Protein 1DG6 (pdb70)

Radius of gyration: 16.34 Å; Cα contacts (8 Å, |Δi|>4): 373; chains: 1; bounding box: 31×28×58 Å

GO terms:
  GO:0005125 cytokine activity (F, IDA)
  GO:0005576 extracellular region (C, IDA)
  GO:0036462 TRAIL-activated apoptotic signaling pathway (P, IDA)
  GO:0008270 zinc ion binding (F, IDA)
  GO:0042802 identical protein binding (F, IDA)
  GO:0005576 extracellular region (C, EXP)
  GO:0005886 plasma membrane (C, EXP)
  GO:0005102 signaling receptor binding (F, TAS)
  GO:0005886 plasma membrane (C, TAS)
  GO:0006915 apoptotic process (P, TAS)
  GO:0007165 signal transduction (P, TAS)
  GO:0007267 cell-cell signaling (P, TAS)
  GO:0005576 extracellular region (C, TAS)
  GO:0005515 protein binding (F, IPI)
  GO:0043065 positive regulation of apoptotic process (P, IDA)
  GO:0043123 positive regulation of canonical NF-kappaB signal transduction (P, IEP)
  GO:2001238 positive regulation of extrinsic apoptotic signaling pathway (P, IDA)
  GO:0090200 positive regulation of release of cytochrome c from mitochondria (P, IDA)
  GO:0070062 extracellular exosome (C, HDA)

Nearest PDB structures (foldseek):
  1dg6-assembly1_A  TM=1.007E+00  e=1.646E-28  Homo sapiens
  5cir-assembly1_A  TM=9.667E-01  e=1.222E-23  Homo sapiens
  4n90-assembly3_A  TM=9.597E-01  e=1.160E-23  Homo sapiens
  4n90-assembly2_B  TM=9.596E-01  e=1.855E-23  Homo sapiens
  4n90-assembly1_C  TM=9.454E-01  e=6.835E-23  Homo sapiens

CATH classification: 2.60.120.40

Solvent-accessible surface area: 8974 Å² total; per-residue (Å²): 174,195,12,24,3,36,2,3,1,79,188,150,132,118,157,35,97,38,152,72,14,101,57,8,36,90,63,207,62,41,105,4,97,70,29,69,7,71,24,155,110,4,9,1,16,0,66,88,167,8,94,0,56,0,31,0,39,0,37,0,131,18,143,69,131,165,154,64,156,53,68,35,125,0,12,0,19,0,5,32,53,36,121,94,96,5,7,62,66,31,22,131,23,64,110,63,1,71,155,54,186,111,25,123,144,3,102,32,68,11,109,22,29,17,106,52,104,1,131,106,105,5,89,2,6,0,1,0,32,44,72,140,20,26,22,32,48,48,104,20,0,33,0,0,2,92,54,77,70

Structure (mmCIF, N/CA/C/O backbone):
data_1DG6
#
_entry.id   1DG6
#
_cell.length_a   66.435
_cell.length_b   66.435
_cell.length_c   197.727
_cell.angle_alpha   90.00
_cell.angle_beta   90.00
_cell.angle_gamma   120.00
#
_symmetry.space_group_name_H-M   'H 3 2'
#
loop_
_entity.id
_entity.type
_entity.pdbx_description
1 polymer 'APO2L/TNF-RELATED APOPOTIS INDUCING LIGAND (TRAIL)'
2 non-polymer 'ZINC ION'
3 non-polymer 'CHLORIDE ION'
4 water water
#
loop_
_atom_site.group_PDB
_atom_site.id
_atom_site.type_symbol
_atom_site.label_atom_id
_atom_site.label_alt_id
_atom_site.label_comp_id
_atom_site.label_asym_id
_atom_site.label_entity_id
_atom_site.label_seq_id
_atom_site.pdbx_PDB_ins_code
_atom_site.Cartn_x
_atom_site.Cartn_y
_atom_site.Cartn_z
_atom_site.occupancy
_atom_site.B_iso_or_equiv
_atom_site.auth_seq_id
_atom_site.auth_comp_id
_atom_site.auth_asym_id
_atom_site.auth_atom_id
_atom_site.pdbx_PDB_model_num
ATOM 1 N N . GLN A 1 30 ? 4.054 6.965 24.777 1.00 56.42 120 GLN A N 1
ATOM 2 C CA . GLN A 1 30 ? 5.032 5.880 24.896 1.00 51.23 120 GLN A CA 1
ATOM 3 C C . GLN A 1 30 ? 6.089 6.177 25.943 1.00 45.82 120 GLN A C 1
ATOM 4 O O . GLN A 1 30 ? 6.810 7.167 25.893 1.00 41.03 120 GLN A O 1
ATOM 10 N N . ARG A 1 31 ? 6.231 5.327 26.951 1.00 37.22 121 ARG A N 1
ATOM 11 C CA . ARG A 1 31 ? 7.134 5.557 28.057 1.00 30.83 121 ARG A CA 1
ATOM 12 C C . ARG A 1 31 ? 6.897 6.949 28.669 1.00 21.59 121 ARG A C 1
ATOM 13 O O . ARG A 1 31 ? 7.695 7.878 28.558 1.00 20.28 121 ARG A O 1
ATOM 21 N N . VAL A 1 32 ? 5.766 7.021 29.326 1.00 14.74 122 VAL A N 1
ATOM 22 C CA . VAL A 1 32 ? 5.416 8.156 30.165 1.00 13.57 122 VAL A CA 1
ATOM 23 C C . VAL A 1 32 ? 5.356 7.6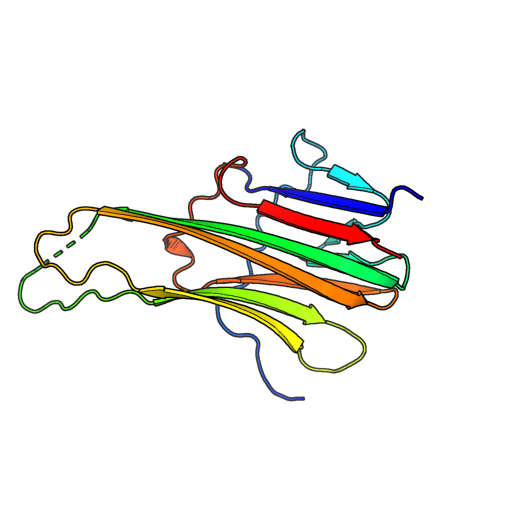54 31.600 1.00 12.35 122 VAL A C 1
ATOM 24 O O . VAL A 1 32 ? 4.389 6.972 31.975 1.00 13.17 122 VAL A O 1
ATOM 28 N N . ALA A 1 33 ? 6.412 7.924 32.369 1.00 11.96 123 ALA A N 1
ATOM 29 C CA . ALA A 1 33 ? 6.530 7.386 33.728 1.00 11.81 123 ALA A CA 1
ATOM 30 C C . ALA A 1 33 ? 7.598 8.134 34.507 1.00 11.24 123 ALA A C 1
ATOM 31 O O . ALA A 1 33 ? 8.485 8.726 33.928 1.00 12.50 123 ALA A O 1
ATOM 33 N N . ALA A 1 34 ? 7.514 8.072 35.846 1.00 10.39 124 ALA A N 1
ATOM 34 C CA . ALA A 1 34 ? 8.474 8.721 36.722 1.00 10.56 124 ALA A CA 1
ATOM 35 C C . ALA A 1 34 ? 8.511 7.940 38.054 1.00 9.49 124 ALA A C 1
ATOM 36 O O . ALA A 1 34 ? 7.486 7.455 38.530 1.00 10.49 124 ALA A O 1
ATOM 38 N N . HIS A 1 35 ? 9.702 7.873 38.632 1.00 10.13 125 HIS A N 1
ATOM 39 C CA . HIS A 1 35 ? 9.882 7.405 40.015 1.00 9.97 125 HIS A CA 1
ATOM 40 C C . HIS A 1 35 ? 10.980 8.252 40.605 1.00 9.43 125 HIS A C 1
ATOM 41 O O . HIS A 1 35 ? 12.102 8.209 40.080 1.00 11.11 125 HIS A O 1
ATOM 48 N N . ILE A 1 36 ? 10.679 9.006 41.665 1.00 10.45 126 ILE A N 1
ATOM 49 C CA . ILE A 1 36 ? 11.693 9.893 42.257 1.00 12.06 126 ILE A CA 1
ATOM 50 C C . ILE A 1 36 ? 11.759 9.571 43.754 1.00 11.46 126 ILE A C 1
ATOM 51 O O . ILE A 1 36 ? 10.762 9.167 44.364 1.00 11.82 126 ILE A O 1
ATOM 56 N N . THR A 1 37 ? 12.960 9.684 44.320 1.00 12.34 127 THR A N 1
ATOM 57 C CA . THR A 1 37 ? 13.166 9.141 45.637 1.00 11.69 127 THR A CA 1
ATOM 58 C C . THR A 1 37 ? 13.756 10.186 46.585 1.00 11.97 127 THR A C 1
ATOM 59 O O . THR A 1 37 ? 14.231 11.242 46.189 1.00 13.87 127 THR A O 1
ATOM 63 N N . GLY A 1 38 ? 13.748 9.830 47.870 1.00 13.04 128 GLY A N 1
ATOM 64 C CA . GLY A 1 38 ? 14.541 10.618 48.810 1.00 14.89 128 GLY A CA 1
ATOM 65 C C . GLY A 1 38 ? 16.023 10.597 48.450 1.00 16.75 128 GLY A C 1
ATOM 66 O O . GLY A 1 38 ? 16.505 9.751 47.671 1.00 15.66 128 GLY A O 1
ATOM 67 N N . THR A 1 39 ? 16.780 11.529 49.055 1.00 17.69 129 THR A N 1
ATOM 68 C CA . THR A 1 39 ? 18.187 11.627 48.658 1.00 22.01 129 THR A CA 1
ATOM 69 C C . THR A 1 39 ? 19.167 11.006 49.673 1.00 25.57 129 THR A C 1
ATOM 70 O O . THR A 1 39 ? 20.401 11.101 49.433 1.00 30.24 129 THR A O 1
ATOM 74 N N . ARG A 1 40 ? 18.609 10.468 50.718 1.00 30.76 130 ARG A N 1
ATOM 75 C CA . ARG A 1 40 ? 19.125 9.698 51.830 1.00 38.97 130 ARG A CA 1
ATOM 76 C C . ARG A 1 40 ? 19.130 10.406 53.179 1.00 43.10 130 ARG A C 1
ATOM 77 O O . ARG A 1 40 ? 18.817 11.585 53.348 1.00 50.17 130 ARG A O 1
ATOM 85 N N . LYS A 1 52 ? -11.479 27.860 46.807 1.00 51.96 142 LYS A N 1
ATOM 86 C CA . LYS A 1 52 ? -10.521 28.459 45.863 1.00 45.51 142 LYS A CA 1
ATOM 87 C C . LYS A 1 52 ? -9.377 29.088 46.651 1.00 43.01 142 LYS A C 1
ATOM 88 O O . LYS A 1 52 ? -8.308 29.442 46.198 1.00 42.23 142 LYS A O 1
ATOM 94 N N . ASN A 1 53 ? -9.667 29.200 47.932 1.00 43.29 143 ASN A N 1
ATOM 95 C CA . ASN A 1 53 ? -8.910 29.831 48.986 1.00 43.55 143 ASN A CA 1
ATOM 96 C C . ASN A 1 53 ? -8.165 28.772 49.790 1.00 43.69 143 ASN A C 1
ATOM 97 O O . ASN A 1 53 ? -7.170 29.014 50.471 1.00 44.84 143 ASN A O 1
ATOM 102 N N . GLU A 1 54 ? -8.660 27.532 49.702 1.00 38.36 144 GLU A N 1
ATOM 103 C CA . GLU A 1 54 ? -8.189 26.496 50.605 1.00 34.75 144 GLU A CA 1
ATOM 104 C C . GLU A 1 54 ? -6.721 26.195 50.407 1.00 31.35 144 GLU A C 1
ATOM 105 O O . GLU A 1 54 ? -6.124 26.138 49.334 1.00 33.96 144 GLU A O 1
ATOM 111 N N . LYS A 1 55 ? -6.068 25.940 51.521 1.00 26.43 145 LYS A N 1
ATOM 112 C CA . LYS A 1 55 ? -4.641 25.629 51.500 1.00 23.34 145 LYS A CA 1
ATOM 113 C C . LYS A 1 55 ? -4.409 24.136 51.627 1.00 19.21 145 LYS A C 1
ATOM 114 O O . LYS A 1 55 ? -5.199 23.448 52.291 1.00 21.64 145 LYS A O 1
ATOM 120 N N . ALA A 1 56 ? -3.346 23.661 50.979 1.00 17.38 146 ALA A N 1
ATOM 121 C CA . ALA A 1 56 ? -2.946 22.261 51.208 1.00 17.68 146 ALA A CA 1
ATOM 122 C C . ALA A 1 56 ? -2.539 22.020 52.640 1.00 16.22 146 ALA A C 1
ATOM 123 O O . ALA A 1 56 ? -1.892 22.879 53.297 1.00 19.01 146 ALA A O 1
ATOM 125 N N . LEU A 1 57 ? -2.922 20.870 53.145 1.00 14.18 147 LEU A N 1
ATOM 126 C CA . LEU A 1 57 ? -2.556 20.361 54.442 1.00 14.74 147 LEU A CA 1
ATOM 127 C C . LEU A 1 57 ? -1.138 19.806 54.448 1.00 15.13 147 LEU A C 1
ATOM 128 O O . LEU A 1 57 ? -0.538 19.500 53.409 1.00 16.65 147 LEU A O 1
ATOM 133 N N . GLY A 1 58 ? -0.581 19.681 55.664 1.00 16.46 148 GLY A N 1
ATOM 134 C CA . GLY A 1 58 ? 0.748 19.138 55.836 1.00 17.23 148 GLY A CA 1
ATOM 135 C C . GLY A 1 58 ? 1.821 20.084 55.335 1.00 17.56 148 GLY A C 1
ATOM 136 O O . GLY A 1 58 ? 1.605 21.303 55.134 1.00 22.47 148 GLY A O 1
ATOM 137 N N . ARG A 1 59 ? 3.006 19.514 55.121 1.00 15.03 149 ARG A N 1
ATOM 138 C CA . ARG A 1 59 ? 4.148 20.219 54.539 1.00 16.27 149 ARG A CA 1
ATOM 139 C C . ARG A 1 59 ? 4.583 19.502 53.283 1.00 14.37 149 ARG A C 1
ATOM 140 O O . ARG A 1 59 ? 4.804 18.308 53.280 1.00 14.10 149 ARG A O 1
ATOM 148 N N . LYS A 1 60 ? 4.739 20.267 52.221 1.00 15.22 150 LYS A N 1
ATOM 149 C CA . LYS A 1 60 ? 5.096 19.684 50.946 1.00 14.00 150 LYS A CA 1
ATOM 150 C C . LYS A 1 60 ? 6.507 19.147 51.001 1.00 14.70 150 LYS A C 1
ATOM 151 O O . LYS A 1 60 ? 7.433 19.810 51.477 1.00 17.14 150 LYS A O 1
ATOM 157 N N . ILE A 1 61 ? 6.679 17.919 50.477 1.00 13.49 151 ILE A N 1
ATOM 158 C CA . ILE A 1 61 ? 8.045 17.403 50.324 1.00 13.69 151 ILE A CA 1
ATOM 159 C C . ILE A 1 61 ? 8.668 17.995 49.086 1.00 14.36 151 ILE A C 1
ATOM 160 O O . ILE A 1 61 ? 8.188 17.902 47.960 1.00 15.94 151 ILE A O 1
ATOM 165 N N . ASN A 1 62 ? 9.824 18.702 49.276 1.00 16.68 152 ASN A N 1
ATOM 166 C CA . ASN A 1 62 ? 10.443 19.220 48.045 1.00 19.40 152 ASN A CA 1
ATOM 167 C C . ASN A 1 62 ? 11.869 18.727 47.907 1.00 20.18 152 ASN A C 1
ATOM 168 O O . ASN A 1 62 ? 12.615 19.298 47.110 1.00 26.96 152 ASN A O 1
ATOM 173 N N . SER A 1 63 ? 12.275 17.715 48.664 1.00 19.20 153 SER A N 1
ATOM 174 C CA . SER A 1 63 ? 13.673 17.249 48.619 1.00 20.87 153 SER A CA 1
ATOM 175 C C . SER A 1 63 ? 13.832 15.923 47.886 1.00 20.48 153 SER A C 1
ATOM 176 O O . SER A 1 63 ? 14.790 15.170 48.126 1.00 25.05 153 SER A O 1
ATOM 179 N N . TRP A 1 64 ? 12.907 15.627 46.998 1.00 19.53 154 TRP A N 1
ATOM 180 C CA . TRP A 1 64 ? 13.068 14.469 46.121 1.00 16.86 154 TRP A CA 1
ATOM 181 C C . TRP A 1 64 ? 14.279 14.680 45.223 1.00 18.39 154 TRP A C 1
ATOM 182 O O . TRP A 1 64 ? 14.574 15.809 44.823 1.00 25.55 154 TRP A O 1
ATOM 193 N N . GLU A 1 65 ? 14.923 13.577 44.886 1.00 18.91 155 GLU A N 1
ATOM 194 C CA . GLU A 1 65 ? 16.183 13.602 44.148 1.00 21.50 155 GLU A CA 1
ATOM 195 C C . GLU A 1 65 ? 15.844 14.217 42.808 1.00 23.26 155 GLU A C 1
ATOM 196 O O . GLU A 1 65 ? 14.890 13.780 42.145 1.00 25.79 155 GLU A O 1
ATOM 202 N N . SER A 1 66 ? 16.573 15.258 42.401 1.00 22.16 156 SER A N 1
ATOM 203 C CA . SER A 1 66 ? 16.233 15.918 41.129 1.00 22.17 156 SER A CA 1
ATOM 204 C C . SER A 1 66 ? 17.235 15.543 40.065 1.00 22.95 156 SER A C 1
ATOM 205 O O . SER A 1 66 ? 17.096 16.021 38.918 1.00 27.98 156 SER A O 1
ATOM 208 N N . SER A 1 67 ? 18.203 14.697 40.400 1.00 21.75 157 SER A N 1
ATOM 209 C CA . SER A 1 67 ? 19.177 14.210 39.424 1.00 24.65 157 SER A CA 1
ATOM 210 C C . SER A 1 67 ? 18.806 12.800 38.945 1.00 22.58 157 SER A C 1
ATOM 211 O O . SER A 1 67 ? 18.103 12.049 39.650 1.00 26.30 157 SER A O 1
ATOM 214 N N . ARG A 1 68 ? 19.274 12.472 37.765 1.00 20.69 158 ARG A N 1
ATOM 215 C CA . ARG A 1 68 ? 19.113 11.120 37.214 1.00 25.48 158 ARG A CA 1
ATOM 216 C C . ARG A 1 68 ? 20.090 10.261 38.018 1.00 26.93 158 ARG A C 1
ATOM 217 O O . ARG A 1 68 ? 21.305 10.230 37.823 1.00 28.94 158 ARG A O 1
ATOM 225 N N . SER A 1 69 ? 19.529 9.573 39.031 1.00 25.93 159 SER A N 1
ATOM 226 C CA . SER A 1 69 ? 20.553 8.953 39.890 1.00 31.23 159 SER A CA 1
ATOM 227 C C . SER A 1 69 ? 20.117 7.543 40.212 1.00 36.48 159 SER A C 1
ATOM 228 O O . SER A 1 69 ? 20.590 7.053 41.229 1.00 34.07 159 SER A O 1
ATOM 231 N N . GLY A 1 70 ? 19.347 6.824 39.360 1.00 36.38 160 GLY A N 1
ATOM 232 C CA . GLY A 1 70 ? 19.207 5.398 39.574 1.00 29.02 160 GLY A CA 1
ATOM 233 C C . GLY A 1 70 ? 18.246 4.760 40.394 1.00 30.07 160 GLY A C 1
ATOM 234 O O . GLY A 1 70 ? 17.512 3.785 40.000 1.00 33.47 160 GLY A O 1
ATOM 235 N N . HIS A 1 71 ? 17.781 5.091 41.665 1.00 23.18 161 HIS A N 1
ATOM 236 C CA . HIS A 1 71 ? 16.419 4.549 41.301 1.00 22.78 161 HIS A CA 1
ATOM 237 C C . HIS A 1 71 ? 15.613 5.690 40.744 1.00 19.99 161 HIS A C 1
ATOM 238 O O . HIS A 1 71 ? 14.412 5.528 40.590 1.00 26.46 161 HIS A O 1
ATOM 245 N N . SER A 1 72 ? 16.112 6.915 40.614 1.00 21.09 162 SER A N 1
ATOM 246 C CA . SER A 1 72 ? 15.131 7.937 40.211 1.00 20.97 162 SER A CA 1
ATOM 247 C C . SER A 1 72 ? 15.276 8.300 38.755 1.00 20.80 162 SER A C 1
ATOM 248 O O . SER A 1 72 ? 16.400 8.609 38.273 1.00 21.48 162 SER A O 1
ATOM 251 N N . PHE A 1 73 ? 14.129 8.284 38.063 1.00 16.11 163 PHE A N 1
ATOM 252 C CA . PHE A 1 73 ? 14.096 8.637 36.648 1.00 14.58 163 PHE A CA 1
ATOM 253 C C . PHE A 1 73 ? 12.835 9.425 36.312 1.00 13.72 163 PHE A C 1
ATOM 254 O O . PHE A 1 73 ? 11.833 9.334 37.052 1.00 12.18 163 PHE A O 1
ATOM 262 N N . LEU A 1 74 ? 12.949 10.127 35.189 1.00 12.91 164 LEU A N 1
ATOM 263 C CA . LEU A 1 74 ? 11.783 10.828 34.642 1.00 12.99 164 LEU A CA 1
ATOM 264 C C . LEU A 1 74 ? 11.650 10.493 33.183 1.00 13.43 164 LEU A C 1
ATOM 265 O O . LEU A 1 74 ? 12.699 10.518 32.469 1.00 16.74 164 LEU A O 1
ATOM 270 N N . SER A 1 75 ? 10.471 10.236 32.668 1.00 12.43 165 SER A N 1
ATOM 271 C CA . SER A 1 75 ? 10.323 9.943 31.226 1.00 13.59 165 SER A CA 1
ATOM 272 C C . SER A 1 75 ? 9.057 10.619 30.752 1.00 13.57 165 SER A C 1
ATOM 273 O O . SER A 1 75 ? 7.946 10.149 31.065 1.00 13.07 165 SER A O 1
ATOM 276 N N . ASN A 1 76 ? 9.219 11.730 30.023 1.00 13.86 166 ASN A N 1
ATOM 277 C CA . ASN A 1 76 ? 8.051 12.480 29.516 1.00 15.30 166 ASN A CA 1
ATOM 278 C C . ASN A 1 76 ? 7.185 13.064 30.656 1.00 13.95 166 ASN A C 1
ATOM 279 O O . ASN A 1 76 ? 5.988 13.303 30.458 1.00 15.05 166 ASN A O 1
ATOM 284 N N . LEU A 1 77 ? 7.841 13.331 31.756 1.00 14.23 167 LEU A N 1
ATOM 285 C CA . LEU A 1 77 ? 7.402 14.134 32.871 1.00 14.62 167 LEU A CA 1
ATOM 286 C C . LEU A 1 77 ? 8.610 14.944 33.311 1.00 14.33 167 LEU A C 1
ATOM 287 O O . LEU A 1 77 ? 9.747 14.529 32.994 1.00 14.58 167 LEU A O 1
ATOM 292 N N . HIS A 1 78 ? 8.467 16.014 34.093 1.00 13.32 168 HIS A N 1
ATOM 293 C CA . HIS A 1 78 ? 9.683 16.567 34.723 1.00 13.71 168 HIS A CA 1
ATOM 294 C C . HIS A 1 78 ? 9.354 16.945 36.174 1.00 13.09 168 HIS A C 1
ATOM 295 O O . HIS A 1 78 ? 8.206 16.828 36.605 1.00 13.27 168 HIS A O 1
ATOM 302 N N . LEU A 1 79 ? 10.401 17.350 36.882 1.00 14.58 169 LEU A N 1
ATOM 303 C CA . LEU A 1 79 ? 10.294 17.676 38.290 1.00 13.44 169 LEU A CA 1
ATOM 304 C C . LEU A 1 79 ? 10.688 19.115 38.511 1.00 14.53 169 LEU A C 1
ATOM 305 O O . LEU A 1 79 ? 11.759 19.534 38.017 1.00 17.08 169 LEU A O 1
ATOM 310 N N . ARG A 1 80 ? 9.847 19.863 39.205 1.00 15.25 170 ARG A N 1
ATOM 311 C CA . ARG A 1 80 ? 10.234 21.261 39.425 1.00 18.73 170 ARG A CA 1
ATOM 312 C C . ARG A 1 80 ? 9.725 21.620 40.808 1.00 18.89 170 ARG A C 1
ATOM 313 O O . ARG A 1 80 ? 8.519 21.464 41.053 1.00 19.30 170 ARG A O 1
ATOM 321 N N . ASN A 1 81 ? 10.646 22.035 41.670 1.00 19.84 171 ASN A N 1
ATOM 322 C CA . ASN A 1 81 ? 10.250 22.438 43.030 1.00 21.30 171 ASN A CA 1
ATOM 323 C C . ASN A 1 81 ? 9.447 21.372 43.738 1.00 18.23 171 ASN A C 1
ATOM 324 O O . ASN A 1 81 ? 8.476 21.621 44.440 1.00 21.84 171 ASN A O 1
ATOM 329 N N . GLY A 1 82 ? 9.833 20.113 43.604 1.00 17.44 172 GLY A N 1
ATOM 330 C CA . GLY A 1 82 ? 9.244 18.990 44.302 1.00 16.85 172 GLY A CA 1
ATOM 331 C C . GLY A 1 82 ? 7.958 18.444 43.682 1.00 14.51 172 GLY A C 1
ATOM 332 O O . GLY A 1 82 ? 7.340 17.503 44.184 1.00 16.17 172 GLY A O 1
ATOM 333 N N . GLU A 1 83 ? 7.479 19.035 42.587 1.00 12.58 173 GLU A N 1
ATOM 334 C CA . GLU A 1 83 ? 6.279 18.671 41.868 1.00 12.04 173 GLU A CA 1
ATOM 335 C C . GLU A 1 83 ? 6.576 17.918 40.581 1.00 11.26 173 GLU A C 1
ATOM 336 O O . GLU A 1 83 ? 7.450 18.340 39.833 1.00 13.36 173 GLU A O 1
ATOM 342 N N . LEU A 1 84 ? 5.832 16.838 40.311 1.00 11.39 174 LEU A N 1
ATOM 343 C CA . LEU A 1 84 ? 5.874 16.207 38.998 1.00 10.85 174 LEU A CA 1
ATOM 344 C C . LEU A 1 84 ? 4.933 16.972 38.076 1.00 11.22 174 LEU A C 1
ATOM 345 O O . LEU A 1 84 ? 3.743 17.181 38.394 1.00 12.79 174 LEU A O 1
ATOM 350 N N . VAL A 1 85 ? 5.519 17.366 36.925 1.00 11.13 175 VAL A N 1
ATOM 351 C CA . VAL A 1 85 ? 4.797 18.200 35.973 1.00 12.65 175 VAL A CA 1
ATOM 352 C C . VAL A 1 85 ? 4.419 17.355 34.754 1.00 11.75 175 VAL A C 1
ATOM 353 O O . VAL A 1 85 ? 5.284 16.711 34.163 1.00 13.84 175 VAL A O 1
ATOM 357 N N . ILE A 1 86 ? 3.153 17.321 34.404 1.00 12.18 176 ILE A N 1
ATOM 358 C CA . ILE A 1 86 ? 2.638 16.458 33.368 1.00 12.16 176 ILE A CA 1
ATOM 359 C C . ILE A 1 86 ? 2.796 17.099 31.996 1.00 12.83 176 ILE A C 1
ATOM 360 O O . ILE A 1 86 ? 2.481 18.274 31.753 1.00 14.04 176 ILE A O 1
ATOM 365 N N . HIS A 1 87 ? 3.261 16.296 31.055 1.00 11.89 177 HIS A N 1
ATOM 366 C CA . HIS A 1 87 ? 3.408 16.725 29.656 1.00 13.18 177 HIS A CA 1
ATOM 367 C C . HIS A 1 87 ? 2.281 16.177 28.776 1.00 13.95 177 HIS A C 1
ATOM 368 O O . HIS A 1 87 ? 1.914 16.846 27.797 1.00 18.33 177 HIS A O 1
ATOM 375 N N . GLU A 1 88 ? 1.765 15.021 29.068 1.00 15.43 178 GLU A N 1
ATOM 376 C CA . GLU A 1 88 ? 0.758 14.372 28.225 1.00 16.27 178 GLU A CA 1
ATOM 377 C C . GLU A 1 88 ? -0.542 14.125 28.976 1.00 14.64 178 GLU A 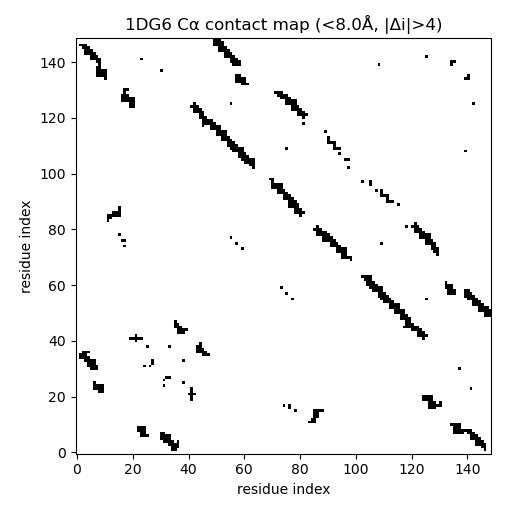C 1
ATOM 378 O O . GLU A 1 88 ? -0.501 13.464 30.043 1.00 16.41 178 GLU A O 1
ATOM 384 N N . LYS A 1 89 ? -1.679 14.598 28.488 1.00 14.64 179 LYS A N 1
ATOM 385 C CA . LYS A 1 89 ? -2.943 14.368 29.189 1.00 15.49 179 LYS A CA 1
ATOM 386 C C . LYS A 1 89 ? -3.263 12.885 29.203 1.00 15.23 179 LYS A C 1
ATOM 387 O O . LYS A 1 89 ? -2.953 12.100 28.257 1.00 17.27 179 LYS A O 1
ATOM 393 N N . GLY A 1 90 ? -3.919 12.401 30.272 1.00 13.80 180 GLY A N 1
ATOM 394 C CA . GLY A 1 90 ? -4.373 11.008 30.292 1.00 14.98 180 GLY A CA 1
ATOM 395 C C . GLY A 1 90 ? -4.599 10.515 31.719 1.00 12.99 180 GLY A C 1
ATOM 396 O O . GLY A 1 90 ? -4.551 11.341 32.662 1.00 13.06 180 GLY A O 1
ATOM 397 N N . PHE A 1 91 ? -4.854 9.214 31.808 1.00 12.73 181 PHE A N 1
ATOM 398 C CA . PHE A 1 91 ? -5.081 8.589 33.113 1.00 13.39 181 PHE A CA 1
ATOM 399 C C . PHE A 1 91 ? -3.727 8.217 33.713 1.00 12.09 181 PHE A C 1
ATOM 400 O O . PHE A 1 91 ? -2.980 7.510 32.998 1.00 13.66 181 PHE A O 1
ATOM 408 N N . TYR A 1 92 ? -3.414 8.646 34.926 1.00 10.22 182 TYR A N 1
ATOM 409 C CA . TYR A 1 92 ? -2.136 8.275 35.538 1.00 9.93 182 TYR A CA 1
ATOM 410 C C . TYR A 1 92 ? -2.384 7.490 36.832 1.00 9.22 182 TYR A C 1
ATOM 411 O O . TYR A 1 92 ? -3.160 7.975 37.655 1.00 10.43 182 TYR A O 1
ATOM 420 N N . TYR A 1 93 ? -1.678 6.369 36.997 1.00 9.09 183 TYR A N 1
ATOM 421 C CA . TYR A 1 93 ? -1.570 5.804 38.335 1.00 9.07 183 TYR A CA 1
ATOM 422 C C . TYR A 1 93 ? -0.470 6.568 39.062 1.00 8.54 183 TYR A C 1
ATOM 423 O O . TYR A 1 93 ? 0.677 6.629 38.577 1.00 10.20 183 TYR A O 1
ATOM 432 N N . ILE A 1 94 ? -0.833 7.166 40.189 1.00 9.04 184 ILE A N 1
ATOM 433 C CA . ILE A 1 94 ? 0.070 8.027 40.980 1.00 8.45 184 ILE A CA 1
ATOM 434 C C . ILE A 1 94 ? 0.274 7.351 42.326 1.00 8.27 184 ILE A C 1
ATOM 435 O O . ILE A 1 94 ? -0.729 6.859 42.887 1.00 9.31 184 ILE A O 1
ATOM 440 N N . TYR A 1 95 ? 1.492 7.303 42.862 1.00 8.29 185 TYR A N 1
ATOM 441 C CA . TYR A 1 95 ? 1.681 6.654 44.145 1.00 8.71 185 TYR A CA 1
ATOM 442 C C . TYR A 1 95 ? 2.785 7.361 44.923 1.00 8.49 185 TYR A C 1
ATOM 443 O O . TYR A 1 95 ? 3.661 8.052 44.365 1.00 8.68 185 TYR A O 1
ATOM 452 N N . SER A 1 96 ? 2.805 7.139 46.240 1.00 8.22 186 SER A N 1
ATOM 453 C CA . SER A 1 96 ? 3.913 7.592 47.076 1.00 8.71 186 SER A CA 1
ATOM 454 C C . SER A 1 96 ? 4.068 6.669 48.253 1.00 7.76 186 SER A C 1
ATOM 455 O O . SER A 1 96 ? 3.058 6.180 48.791 1.00 8.38 186 SER A O 1
ATOM 458 N N . GLN A 1 97 ? 5.336 6.460 48.690 1.00 8.56 187 GLN A N 1
ATOM 459 C CA . GLN A 1 97 ? 5.621 5.821 49.983 1.00 9.17 187 GLN A CA 1
ATOM 460 C C . GLN A 1 97 ? 6.410 6.839 50.800 1.00 9.26 187 GLN A C 1
ATOM 461 O O . GLN A 1 97 ? 7.369 7.429 50.302 1.00 9.74 187 GLN A O 1
ATOM 467 N N . THR A 1 98 ? 5.960 7.060 52.022 1.00 8.89 188 THR A N 1
ATOM 468 C CA . THR A 1 98 ? 6.664 7.977 52.908 1.00 8.80 188 THR A CA 1
ATOM 469 C C . THR A 1 98 ? 6.923 7.250 54.214 1.00 8.94 188 THR A C 1
ATOM 470 O O . THR A 1 98 ? 5.991 6.777 54.855 1.00 10.55 188 THR A O 1
ATOM 474 N N . TYR A 1 99 ? 8.210 7.157 54.587 1.00 9.60 189 TYR A N 1
ATOM 475 C CA . TYR A 1 99 ? 8.594 6.408 55.804 1.00 9.66 189 TYR A CA 1
ATOM 476 C C . TYR A 1 99 ? 8.683 7.317 57.015 1.00 10.14 189 TYR A C 1
ATOM 477 O O . TYR A 1 99 ? 9.615 8.136 57.086 1.00 12.58 189 TYR A O 1
ATOM 486 N N . PHE A 1 100 ? 7.760 7.160 57.965 1.00 11.79 190 PHE A N 1
ATOM 487 C CA . PHE A 1 100 ? 7.897 7.859 59.250 1.00 12.37 190 PHE A CA 1
ATOM 488 C C . PHE A 1 100 ? 8.679 6.957 60.204 1.00 12.51 190 PHE A C 1
ATOM 489 O O . PHE A 1 100 ? 8.305 5.797 60.398 1.00 14.05 190 PHE A O 1
ATOM 497 N N . ARG A 1 101 ? 9.750 7.456 60.806 1.00 15.40 191 ARG A N 1
ATOM 498 C CA . ARG A 1 101 ? 10.590 6.655 61.702 1.00 17.65 191 ARG A CA 1
ATOM 499 C C . ARG A 1 101 ? 11.064 7.544 62.836 1.00 18.54 191 ARG A C 1
ATOM 500 O O . ARG A 1 101 ? 11.544 8.652 62.549 1.00 26.16 191 ARG A O 1
ATOM 508 N N . PHE A 1 102 ? 10.943 7.066 64.086 1.00 15.97 192 PHE A N 1
ATOM 509 C CA . PHE A 1 102 ? 11.298 7.950 65.190 1.00 16.42 192 PHE A CA 1
ATOM 510 C C . PHE A 1 102 ? 11.638 7.122 66.427 1.00 17.48 192 PHE A C 1
ATOM 511 O O . PHE A 1 102 ? 11.167 6.018 66.580 1.00 16.98 192 PHE A O 1
ATOM 519 N N . GLN A 1 103 ? 12.432 7.744 67.297 1.00 21.72 193 GLN A N 1
ATOM 520 C CA . GLN A 1 103 ? 12.577 7.229 68.639 1.00 24.59 193 GLN A CA 1
ATOM 521 C C . GLN A 1 103 ? 11.625 8.001 69.581 1.00 32.37 193 GLN A C 1
ATOM 522 O O . GLN A 1 103 ? 11.370 9.192 69.342 1.00 34.10 193 GLN A O 1
ATOM 528 N N . GLU A 1 104 ? 11.104 7.340 70.590 1.00 31.33 194 GLU A N 1
ATOM 529 C CA . GLU A 1 104 ? 10.145 7.811 71.566 1.00 33.41 194 GLU A CA 1
ATOM 530 C C . GLU A 1 104 ? 10.862 8.277 72.844 1.00 39.04 194 GLU A C 1
ATOM 531 O O . GLU A 1 104 ? 12.089 8.147 72.880 1.00 46.92 194 GLU A O 1
ATOM 537 N N . LYS A 1 107 ? 7.953 9.938 78.778 1.00 55.74 197 LYS A N 1
ATOM 538 C CA . LYS A 1 107 ? 7.720 11.218 79.437 1.00 49.48 197 LYS A CA 1
ATOM 539 C C . LYS A 1 107 ? 6.460 11.233 80.289 1.00 47.91 197 LYS A C 1
ATOM 540 O O . LYS A 1 107 ? 5.369 11.069 79.730 1.00 46.38 197 LYS A O 1
ATOM 546 N N . GLU A 1 108 ? 6.558 11.453 81.597 1.00 43.51 198 GLU A N 1
ATOM 547 C CA . GLU A 1 108 ? 5.393 11.602 82.461 1.00 42.05 198 GLU A CA 1
ATOM 548 C C . GLU A 1 108 ? 4.466 12.710 81.949 1.00 37.76 198 GLU A C 1
ATOM 549 O O . GLU A 1 108 ? 4.933 13.803 81.631 1.00 34.40 198 GLU A O 1
ATOM 555 N N . ASN A 1 109 ? 3.165 12.451 81.916 1.00 33.16 199 ASN A N 1
ATOM 556 C CA . ASN A 1 109 ? 2.170 13.501 81.688 1.00 33.35 199 ASN A CA 1
ATOM 557 C C . ASN A 1 109 ? 2.411 14.191 80.363 1.00 37.05 199 ASN A C 1
ATOM 558 O O . ASN A 1 109 ? 2.404 15.417 80.227 1.00 43.93 199 ASN A O 1
ATOM 563 N N . THR A 1 110 ? 2.629 13.264 79.431 1.00 38.09 200 THR A N 1
ATOM 564 C CA . THR A 1 110 ? 3.042 13.710 78.110 1.00 46.29 200 THR A CA 1
ATOM 565 C C . THR A 1 110 ? 2.481 12.706 77.116 1.00 55.84 200 THR A C 1
ATOM 566 O O . THR A 1 110 ? 2.241 11.541 77.495 1.00 64.15 200 THR A O 1
ATOM 570 N N . LYS A 1 111 ? 1.527 13.204 76.311 1.00 58.30 201 LYS A N 1
ATOM 571 C CA . LYS A 1 111 ? 0.649 12.145 75.759 1.00 57.94 201 LYS A CA 1
ATOM 572 C C . LYS A 1 111 ? 1.152 11.529 74.458 1.00 55.43 201 LYS A C 1
ATOM 573 O O . LYS A 1 111 ? 0.784 10.393 74.084 1.00 55.83 201 LYS A O 1
ATOM 579 N N . ASN A 1 112 ? 1.990 12.244 73.753 1.00 50.24 202 ASN A N 1
ATOM 580 C CA . ASN A 1 112 ? 2.785 12.053 72.570 1.00 46.23 202 ASN A CA 1
ATOM 581 C C . ASN A 1 112 ? 2.168 11.342 71.375 1.00 41.37 202 ASN A C 1
ATOM 582 O O . ASN A 1 112 ? 2.930 10.758 70.578 1.00 39.62 202 ASN A O 1
ATOM 587 N N . ASP A 1 113 ? 0.848 11.403 71.233 1.00 34.81 203 ASP A N 1
ATOM 588 C CA . ASP A 1 113 ? 0.214 10.748 70.093 1.00 27.96 203 ASP A CA 1
ATOM 589 C C . ASP A 1 113 ? 0.556 11.456 68.791 1.00 25.45 203 ASP A C 1
ATOM 590 O O . ASP A 1 113 ? 0.549 12.671 68.698 1.00 30.14 203 ASP A O 1
ATOM 595 N N . LYS A 1 114 ? 0.823 10.648 67.760 1.00 18.97 204 LYS A N 1
ATOM 596 C CA . LYS A 1 114 ? 1.162 11.230 66.488 1.00 17.67 204 LYS A CA 1
ATOM 597 C C . LYS A 1 114 ? 0.132 10.805 65.443 1.00 16.47 204 LYS A C 1
ATOM 598 O O . LYS A 1 114 ? -0.185 9.611 65.366 1.00 17.78 204 LYS A O 1
ATOM 604 N N . GLN A 1 115 ? -0.324 11.802 64.657 1.00 14.61 205 GLN A N 1
ATOM 605 C CA . GLN A 1 115 ? -1.069 11.533 63.428 1.00 13.94 205 GLN A CA 1
ATOM 606 C C . GLN A 1 115 ? -0.119 11.642 62.255 1.00 13.80 205 GLN A C 1
ATOM 607 O O . GLN A 1 115 ? 0.332 12.745 61.949 1.00 18.63 205 GLN A O 1
ATOM 613 N N . MET A 1 116 ? 0.199 10.524 61.608 1.00 11.92 206 MET A N 1
ATOM 614 C CA . MET A 1 116 ? 1.092 10.521 60.459 1.00 11.41 206 MET A CA 1
ATOM 615 C C . MET A 1 116 ? 0.227 10.403 59.211 1.00 11.40 206 MET A C 1
ATOM 616 O O . MET A 1 116 ? -0.404 9.359 59.049 1.00 12.09 206 MET A O 1
ATOM 621 N N . VAL A 1 117 ? 0.171 11.459 58.413 1.00 9.72 207 VAL A N 1
ATOM 622 C CA . VAL A 1 117 ? -0.715 11.496 57.249 1.00 9.53 207 VAL A CA 1
ATOM 623 C C . VAL A 1 117 ? 0.105 11.862 55.998 1.00 10.03 207 VAL A C 1
ATOM 624 O O . VAL A 1 117 ? 0.945 12.770 56.043 1.00 10.46 207 VAL A O 1
ATOM 628 N N . GLN A 1 118 ? -0.182 11.119 54.925 1.00 9.26 208 GLN A N 1
ATOM 629 C CA . GLN A 1 118 ? 0.392 11.452 53.607 1.00 8.87 208 GLN A CA 1
ATOM 630 C C . GLN A 1 118 ? -0.737 11.950 52.721 1.00 8.96 208 GLN A C 1
ATOM 631 O O . GLN A 1 118 ? -1.785 11.288 52.614 1.00 9.90 208 GLN A O 1
ATOM 637 N N . TYR A 1 119 ? -0.500 13.099 52.089 1.00 8.95 209 TYR A N 1
ATOM 638 C CA . TYR A 1 119 ? -1.421 13.713 51.168 1.00 8.81 209 TYR A CA 1
ATOM 639 C C . TYR A 1 119 ? -0.806 13.785 49.744 1.00 8.64 209 TYR A C 1
ATOM 640 O O . TYR A 1 119 ? 0.396 14.119 49.667 1.00 10.33 209 TYR A O 1
ATOM 649 N N . ILE A 1 120 ? -1.592 13.484 48.709 1.00 8.57 210 ILE A N 1
ATOM 650 C CA . ILE A 1 120 ? -1.134 13.670 47.335 1.00 8.45 210 ILE A CA 1
ATOM 651 C C . ILE A 1 120 ? -2.093 14.673 46.703 1.00 8.22 210 ILE A C 1
ATOM 652 O O . ILE A 1 120 ? -3.318 14.461 46.702 1.00 9.35 210 ILE A O 1
ATOM 657 N N . TYR A 1 121 ? -1.506 15.776 46.287 1.00 9.08 211 TYR A N 1
A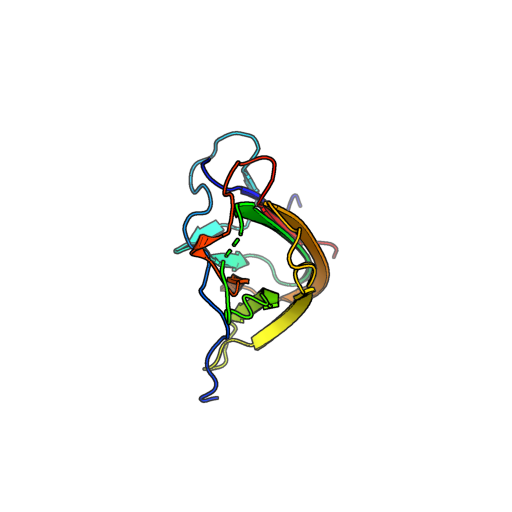TOM 658 C CA . TYR A 1 121 ? -2.209 16.933 45.783 1.00 9.39 211 TYR A CA 1
ATOM 659 C C . TYR A 1 121 ? -1.922 17.175 44.290 1.00 9.19 211 TYR A C 1
ATOM 660 O O . TYR A 1 121 ? -0.864 16.792 43.770 1.00 10.51 211 TYR A O 1
ATOM 669 N N . LYS A 1 122 ? -2.860 17.870 43.653 1.00 10.62 212 LYS A N 1
ATOM 670 C CA . LYS A 1 122 ? -2.718 18.332 42.266 1.00 11.71 212 LYS A CA 1
ATOM 671 C C . LYS A 1 122 ? -2.936 19.836 42.144 1.00 11.40 212 LYS A C 1
ATOM 672 O O . LYS A 1 122 ? -3.915 20.361 42.680 1.00 13.82 212 LYS A O 1
ATOM 678 N N . TYR A 1 123 ? -2.059 20.510 41.398 1.00 11.50 213 TYR A N 1
ATOM 679 C CA . TYR A 1 123 ? -2.393 21.810 40.877 1.00 12.64 213 TYR A CA 1
ATOM 680 C C . TYR A 1 123 ? -2.832 21.715 39.433 1.00 13.75 213 TYR A C 1
ATOM 681 O O . TYR A 1 123 ? -2.136 21.081 38.625 1.00 15.21 213 TYR A O 1
ATOM 690 N N . THR A 1 124 ? -3.957 22.324 39.099 1.00 14.03 214 THR A N 1
ATOM 691 C CA . THR A 1 124 ? -4.406 22.360 37.695 1.00 14.87 214 THR A CA 1
ATOM 692 C C . THR A 1 124 ? -4.787 23.799 37.417 1.00 17.74 214 THR A C 1
ATOM 693 O O . THR A 1 124 ? -4.254 24.673 38.103 1.00 18.13 214 THR A O 1
ATOM 697 N N . SER A 1 125 ? -5.679 24.065 36.483 1.00 18.30 215 SER A N 1
ATOM 698 C CA . SER A 1 125 ? -6.099 25.426 36.145 1.00 20.10 215 SER A CA 1
ATOM 699 C C . SER A 1 125 ? -7.232 25.831 37.097 1.00 21.92 215 SER A C 1
ATOM 700 O O . SER A 1 125 ? -8.381 26.027 36.659 1.00 26.59 215 SER A O 1
ATOM 705 N N . TYR A 1 126 ? -6.886 25.891 38.353 1.00 20.37 216 TYR A N 1
ATOM 706 C CA . TYR A 1 126 ? -7.767 26.286 39.444 1.00 22.43 216 TYR A CA 1
ATOM 707 C C . TYR A 1 126 ? -6.871 26.929 40.491 1.00 22.30 216 TYR A C 1
ATOM 708 O O . TYR A 1 126 ? -5.702 26.545 40.617 1.00 22.08 216 TYR A O 1
ATOM 717 N N . PRO A 1 127 ? -7.338 27.899 41.248 1.00 24.65 217 PRO A N 1
ATOM 718 C CA . PRO A 1 127 ? -6.448 28.595 42.187 1.00 26.58 217 PRO A CA 1
ATOM 719 C C . PRO A 1 127 ? -5.909 27.780 43.345 1.00 26.24 217 PRO A C 1
ATOM 720 O O . PRO A 1 127 ? -4.819 28.086 43.844 1.00 36.79 217 PRO A O 1
ATOM 724 N N . ALA A 1 128 ? -6.627 26.766 43.802 1.00 21.38 218 ALA A N 1
ATOM 725 C CA . ALA A 1 128 ? -6.184 26.075 45.013 1.00 18.67 218 ALA A CA 1
ATOM 726 C C . ALA A 1 128 ? -5.703 24.684 44.660 1.00 16.03 218 ALA A C 1
ATOM 727 O O . ALA A 1 128 ? -6.183 24.088 43.701 1.00 15.49 218 ALA A O 1
ATOM 729 N N . PRO A 1 129 ? -4.767 24.090 45.426 1.00 16.35 219 PRO A N 1
ATOM 730 C CA . PRO A 1 129 ? -4.390 22.725 45.153 1.00 15.28 219 PRO A CA 1
ATOM 731 C C . PRO A 1 129 ? -5.585 21.814 45.506 1.00 14.09 219 PRO A C 1
ATOM 732 O O . PRO A 1 129 ? -6.388 22.142 46.405 1.00 17.48 219 PRO A O 1
ATOM 736 N N . ILE A 1 130 ? -5.674 20.706 44.803 1.00 11.94 220 ILE A N 1
ATOM 737 C CA . ILE A 1 130 ? -6.793 19.771 44.936 1.00 11.74 220 ILE A CA 1
ATOM 738 C C . ILE A 1 130 ? -6.275 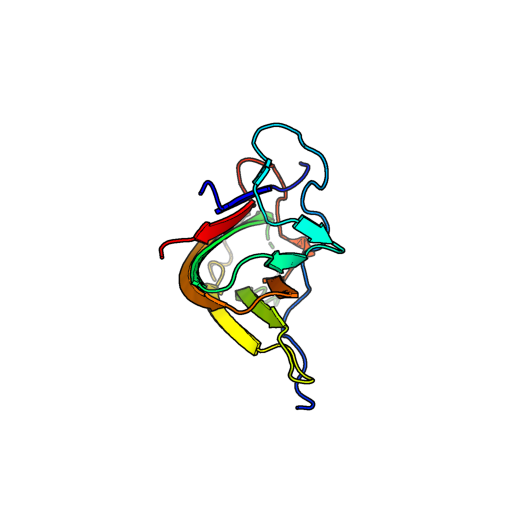18.462 45.518 1.00 11.26 220 ILE A C 1
ATOM 739 O O . ILE A 1 130 ? -5.411 17.814 44.929 1.00 11.19 220 ILE A O 1
ATOM 744 N N . LEU A 1 131 ? -6.796 18.057 46.666 1.00 10.97 221 LEU A N 1
ATOM 745 C CA . LEU A 1 131 ? -6.350 16.792 47.266 1.00 10.19 221 LEU A CA 1
ATOM 746 C C . LEU A 1 131 ? -6.886 15.628 46.459 1.00 9.67 221 LEU A C 1
ATOM 747 O O . LEU A 1 131 ? -8.107 15.547 46.198 1.00 11.56 221 LEU A O 1
ATOM 752 N N . LEU A 1 132 ? -5.981 14.734 46.064 1.00 9.29 222 LEU A N 1
ATOM 753 C CA . LEU A 1 132 ? -6.384 13.513 45.370 1.00 8.99 222 LEU A CA 1
ATOM 754 C C . LEU A 1 132 ? -6.562 12.333 46.335 1.00 8.99 222 LEU A C 1
ATOM 755 O O . LEU A 1 132 ? -7.547 11.595 46.2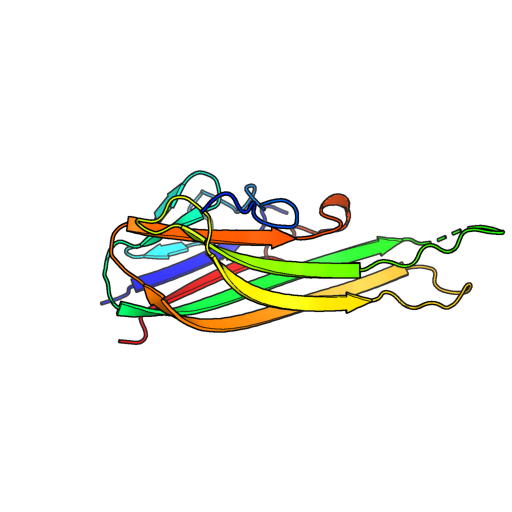21 1.00 11.32 222 LEU A O 1
ATOM 760 N N . MET A 1 133 ? -5.596 12.143 47.240 1.00 9.37 223 MET A N 1
ATOM 761 C CA . MET A 1 133 ? -5.555 10.939 48.098 1.00 9.70 223 MET A CA 1
ATOM 762 C C . MET A 1 133 ? -4.953 11.297 49.446 1.00 9.46 223 MET A C 1
ATOM 763 O O . MET A 1 133 ? -4.008 12.104 49.542 1.00 10.05 223 MET A O 1
ATOM 768 N N . LYS A 1 134 ? -5.517 10.682 50.484 1.00 9.12 224 LYS A N 1
ATOM 769 C CA . LYS A 1 134 ? -4.884 10.811 51.814 1.00 9.89 224 LYS A CA 1
ATOM 770 C C . LYS A 1 134 ? -4.846 9.453 52.492 1.00 9.28 224 LYS A C 1
ATOM 771 O O . LYS A 1 134 ? -5.802 8.668 52.360 1.00 10.24 224 LYS A O 1
ATOM 777 N N . SER A 1 135 ? -3.777 9.186 53.263 1.00 9.11 225 SER A N 1
ATOM 778 C CA . SER A 1 135 ? -3.587 7.932 53.986 1.00 9.35 225 SER A CA 1
ATOM 779 C C . SER A 1 135 ? -2.990 8.242 55.357 1.00 9.36 225 SER A C 1
ATOM 780 O O . SER A 1 135 ? -2.072 9.043 55.432 1.00 10.65 225 SER A O 1
ATOM 785 N N . ALA A 1 136 ? -3.563 7.666 56.415 1.00 10.39 226 ALA A N 1
ATOM 786 C CA . ALA A 1 136 ? -3.193 8.040 57.782 1.00 10.39 226 ALA A CA 1
ATOM 787 C C . ALA A 1 136 ? -2.935 6.841 58.687 1.00 10.61 226 ALA A C 1
ATOM 788 O O . ALA A 1 136 ? -3.500 5.743 58.520 1.00 11.62 226 ALA A O 1
ATOM 790 N N . ARG A 1 137 ? -2.051 7.090 59.654 1.00 11.12 227 ARG A N 1
ATOM 791 C CA . ARG A 1 137 ? -1.777 6.173 60.757 1.00 11.13 227 ARG A CA 1
ATOM 792 C C . ARG A 1 137 ? -1.669 6.967 62.043 1.00 10.76 227 ARG A C 1
ATOM 793 O O . ARG A 1 137 ? -1.226 8.120 62.015 1.00 13.36 227 ARG A O 1
ATOM 808 N N . ASN A 1 138 ? -2.006 6.346 63.145 1.00 12.83 228 ASN A N 1
ATOM 809 C CA . ASN A 1 138 ? -1.631 6.846 64.461 1.00 11.27 228 ASN A CA 1
ATOM 810 C C . ASN A 1 138 ? -0.476 6.036 65.040 1.00 11.67 228 ASN A C 1
ATOM 811 O O . ASN A 1 138 ? -0.350 4.855 64.723 1.00 14.14 228 ASN A O 1
ATOM 816 N N . SER A 1 139 ? 0.342 6.653 65.888 1.00 11.87 229 SER A N 1
ATOM 817 C CA . SER A 1 139 ? 1.429 5.901 66.537 1.00 12.86 229 SER A CA 1
ATOM 818 C C . SER A 1 139 ? 0.854 5.104 67.693 1.00 13.72 229 SER A C 1
ATOM 819 O O . SER A 1 139 ? -0.222 5.388 68.238 1.00 14.04 229 SER A O 1
ATOM 822 N N . CYS A 1 140 ? 1.581 4.061 68.088 1.00 13.11 230 CYS A N 1
ATOM 823 C CA . CYS A 1 140 ? 1.230 3.254 69.260 1.00 12.52 230 CYS A CA 1
ATOM 824 C C . CYS A 1 140 ? 1.045 4.132 70.501 1.00 13.61 230 CYS A C 1
ATOM 825 O O . CYS A 1 140 ? 1.895 5.009 70.760 1.00 15.01 230 CYS A O 1
ATOM 828 N N . TRP A 1 141 ? -0.042 3.890 71.255 1.00 12.53 231 TRP A N 1
ATOM 829 C CA . TRP A 1 141 ? -0.324 4.698 72.437 1.00 13.53 231 TRP A CA 1
ATOM 830 C C . TRP A 1 141 ? 0.367 4.207 73.681 1.00 14.29 231 TRP A C 1
ATOM 831 O O . TRP A 1 141 ? 0.322 4.844 74.762 1.00 16.98 231 TRP A O 1
ATOM 842 N N . SER A 1 142 ? 1.023 3.066 73.646 1.00 14.31 232 SER A N 1
ATOM 843 C CA . SER A 1 142 ? 1.640 2.534 74.855 1.00 15.67 232 SER A CA 1
ATOM 844 C C . SER A 1 142 ? 2.764 3.401 75.371 1.00 15.34 232 SER A C 1
ATOM 845 O O . SER A 1 142 ? 3.643 3.879 74.653 1.00 16.83 232 SER A O 1
ATOM 848 N N . LYS A 1 143 ? 2.727 3.568 76.699 1.00 19.96 233 LYS A N 1
ATOM 849 C CA . LYS A 1 143 ? 3.804 4.316 77.329 1.00 22.86 233 LYS A CA 1
ATOM 850 C C . LYS A 1 143 ? 5.118 3.533 77.283 1.00 21.86 233 LYS A C 1
ATOM 851 O O . LYS A 1 143 ? 6.164 4.126 77.570 1.00 28.01 233 LYS A O 1
ATOM 857 N N . ASP A 1 144 ? 5.064 2.251 76.917 1.00 20.35 234 ASP A N 1
ATOM 858 C CA . ASP A 1 144 ? 6.294 1.466 76.728 1.00 20.07 234 ASP A CA 1
ATOM 859 C C . ASP A 1 144 ? 6.877 1.643 75.312 1.00 18.66 234 ASP A C 1
ATOM 860 O O . ASP A 1 144 ? 7.923 1.031 74.953 1.00 19.08 234 ASP A O 1
ATOM 865 N N . ALA A 1 145 ? 6.230 2.433 74.448 1.00 17.36 235 ALA A N 1
ATOM 866 C CA . ALA A 1 145 ? 6.756 2.536 73.072 1.00 15.55 235 ALA A CA 1
ATOM 867 C C . ALA A 1 145 ? 8.107 3.227 73.055 1.00 17.88 235 ALA A C 1
ATOM 868 O O . ALA A 1 145 ? 8.214 4.331 73.557 1.00 24.21 235 ALA A O 1
ATOM 870 N N . GLU A 1 146 ? 9.146 2.619 72.510 1.00 16.02 236 GLU A N 1
ATOM 871 C CA . GLU A 1 146 ? 10.491 3.203 72.482 1.00 15.90 236 GLU A CA 1
ATOM 872 C C . GLU A 1 146 ? 10.830 3.743 71.075 1.00 15.07 236 GLU A C 1
ATOM 873 O O . GLU A 1 146 ? 11.742 4.561 70.978 1.00 20.00 236 GLU A O 1
ATOM 879 N N . TYR A 1 147 ? 10.132 3.271 70.043 1.00 14.09 237 TYR A N 1
ATOM 880 C CA . TYR A 1 147 ? 10.360 3.749 68.672 1.00 14.16 237 TYR A CA 1
ATOM 881 C C . TYR A 1 147 ? 9.099 3.437 67.837 1.00 12.94 237 TYR A C 1
ATOM 882 O O . TYR A 1 147 ? 8.236 2.671 68.262 1.00 13.52 237 TYR A O 1
ATOM 891 N N . GLY A 1 148 ? 9.108 4.061 66.655 1.00 12.92 238 GLY A N 1
ATOM 892 C CA . GLY A 1 148 ? 7.979 3.837 65.723 1.00 13.29 238 GLY A CA 1
ATOM 893 C C . GLY A 1 148 ? 8.547 3.772 64.304 1.00 11.32 238 GLY A C 1
ATOM 894 O O . GLY A 1 148 ? 9.417 4.537 63.918 1.00 14.02 238 GLY A O 1
ATOM 895 N N . LEU A 1 149 ? 8.011 2.790 63.555 1.00 10.98 239 LEU A N 1
ATOM 896 C CA . LEU A 1 149 ? 8.337 2.546 62.139 1.00 11.15 239 LEU A CA 1
ATOM 897 C C . LEU A 1 149 ? 6.981 2.530 61.405 1.00 10.39 239 LEU A C 1
ATOM 898 O O . LEU A 1 149 ? 6.231 1.570 61.663 1.00 11.59 239 LEU A O 1
ATOM 903 N N . TYR A 1 150 ? 6.690 3.541 60.600 1.00 10.86 240 TYR A N 1
ATOM 904 C CA . TYR A 1 150 ? 5.383 3.619 59.951 1.00 11.49 240 TYR A CA 1
ATOM 905 C C . TYR A 1 150 ? 5.596 4.014 58.472 1.00 11.53 240 TYR A C 1
ATOM 906 O O . TYR A 1 150 ? 5.571 5.189 58.101 1.00 13.19 240 TYR A O 1
ATOM 915 N N . SER A 1 151 ? 5.798 3.039 57.610 1.00 10.21 241 SER A N 1
ATOM 916 C CA . SER A 1 151 ? 5.850 3.313 56.159 1.00 9.81 241 SER A CA 1
ATOM 917 C C . SER A 1 151 ? 4.395 3.400 55.667 1.00 9.90 241 SER A C 1
ATOM 918 O O . SER A 1 151 ? 3.612 2.444 55.900 1.00 14.51 241 SER A O 1
ATOM 921 N N . ILE A 1 152 ? 4.082 4.475 54.958 1.00 9.34 242 ILE A N 1
ATOM 922 C CA . ILE A 1 152 ? 2.753 4.681 54.367 1.00 8.63 242 ILE A CA 1
ATOM 923 C C . ILE A 1 152 ? 2.858 4.699 52.853 1.00 8.37 242 ILE A C 1
ATOM 924 O O . ILE A 1 152 ? 3.559 5.577 52.309 1.00 9.74 242 ILE A O 1
ATOM 929 N N . TYR A 1 153 ? 2.163 3.769 52.206 1.00 8.98 243 TYR A N 1
ATOM 930 C CA . TYR A 1 153 ? 2.066 3.687 50.760 1.00 8.76 243 TYR A CA 1
ATOM 931 C C . TYR A 1 153 ? 0.586 3.969 50.422 1.00 8.75 243 TYR A C 1
ATOM 932 O O . TYR A 1 153 ? -0.282 3.276 50.960 1.00 10.15 243 TYR A O 1
ATOM 941 N N . GLN A 1 154 ? 0.336 4.744 49.356 1.00 8.69 244 GLN A N 1
ATOM 942 C CA . GLN A 1 154 ? -0.973 4.743 48.705 1.00 8.49 244 GLN A CA 1
ATOM 943 C C . GLN A 1 154 ? -0.779 5.059 47.241 1.00 7.80 244 GLN A C 1
ATOM 944 O O . GLN A 1 154 ? 0.266 5.600 46.823 1.00 8.80 244 GLN A O 1
ATOM 950 N N . GLY A 1 155 ? -1.792 4.726 46.446 1.00 8.37 245 GLY A N 1
ATOM 951 C CA . GLY A 1 155 ? -1.789 5.170 45.051 1.00 9.16 245 GLY A CA 1
ATOM 952 C C . GLY A 1 155 ? -3.187 5.043 44.450 1.00 8.02 245 GLY A C 1
ATOM 953 O O . GLY A 1 155 ? -4.082 4.435 45.070 1.00 9.47 245 GLY A O 1
ATOM 954 N N . GLY A 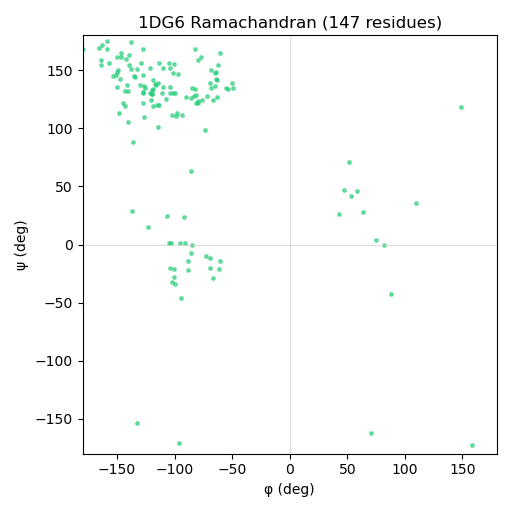1 156 ? -3.357 5.559 43.257 1.00 8.13 246 GLY A N 1
ATOM 955 C CA . GLY A 1 156 ? -4.675 5.494 42.598 1.00 9.30 246 GLY A CA 1
ATOM 956 C C . GLY A 1 156 ? -4.603 6.155 41.222 1.00 8.35 246 GLY A C 1
ATOM 957 O O . GLY A 1 156 ? -3.592 6.789 40.895 1.00 9.21 246 GLY A O 1
ATOM 958 N N . ILE A 1 157 ? -5.646 5.948 40.419 1.00 9.32 247 ILE A N 1
ATOM 959 C CA . ILE A 1 157 ? -5.621 6.473 39.066 1.00 9.87 247 ILE A CA 1
ATOM 960 C C . ILE A 1 157 ? -6.447 7.743 38.951 1.00 10.70 247 ILE A C 1
ATOM 961 O O . ILE A 1 157 ? -7.586 7.764 39.437 1.00 11.14 247 ILE A O 1
ATOM 966 N N . PHE A 1 158 ? -5.847 8.783 38.350 1.00 10.95 248 PHE A N 1
ATOM 967 C CA . PHE A 1 158 ? -6.474 10.094 38.187 1.00 10.80 248 PHE A CA 1
ATOM 968 C C . PHE A 1 158 ? -6.272 10.622 36.785 1.00 11.71 248 PHE A C 1
ATOM 969 O O . PHE A 1 158 ? -5.202 10.427 36.168 1.00 12.76 248 PHE A O 1
ATOM 977 N N . GLU A 1 159 ? -7.315 11.325 36.303 1.00 12.21 249 GLU A N 1
ATOM 978 C CA . GLU A 1 159 ? -7.168 11.997 34.995 1.00 13.92 249 GLU A CA 1
ATOM 979 C C . GLU A 1 159 ? -6.414 13.283 35.163 1.00 13.06 249 GLU A C 1
ATOM 980 O O . GLU A 1 159 ? -6.808 14.157 35.951 1.00 15.69 249 GLU A O 1
ATOM 986 N N . LEU A 1 160 ? -5.315 13.420 34.428 1.00 12.39 250 LEU A N 1
ATOM 987 C CA . LEU A 1 160 ? -4.518 14.633 34.530 1.00 12.74 250 LEU A CA 1
ATOM 988 C C . LEU A 1 160 ? -4.404 15.332 33.171 1.00 13.11 250 LEU A C 1
ATOM 989 O O . LEU A 1 160 ? -4.492 14.676 32.126 1.00 16.50 250 LEU A O 1
ATOM 994 N N . LYS A 1 161 ? -4.246 16.642 33.232 1.00 12.84 251 LYS A N 1
ATOM 995 C CA . LYS A 1 161 ? -4.119 17.458 32.021 1.00 14.09 251 LYS A CA 1
ATOM 996 C C . LYS A 1 161 ? -2.669 17.883 31.837 1.00 13.62 251 LYS A C 1
ATOM 997 O O . LYS A 1 161 ? -1.917 17.943 32.806 1.00 13.21 251 LYS A O 1
ATOM 1003 N N . GLU A 1 162 ? -2.269 18.191 30.577 1.00 14.51 252 GLU A N 1
ATOM 1004 C CA . GLU A 1 162 ? -0.981 18.815 30.353 1.00 14.58 252 GLU A CA 1
ATOM 1005 C C . GLU A 1 162 ? -0.772 20.009 31.274 1.00 14.38 252 GLU A C 1
ATOM 1006 O O . GLU A 1 162 ? -1.676 20.827 31.406 1.00 15.87 252 GLU A O 1
ATOM 1012 N N . ASN A 1 163 ? 0.392 20.125 31.892 1.00 14.74 253 ASN A N 1
ATOM 1013 C CA . ASN A 1 163 ? 0.857 21.159 32.810 1.00 13.60 253 ASN A CA 1
ATOM 1014 C C . ASN A 1 163 ? 0.240 21.046 34.196 1.00 14.75 253 ASN A C 1
ATOM 1015 O O . ASN A 1 163 ? 0.525 21.903 35.035 1.00 15.19 253 ASN A O 1
ATOM 1020 N N . ASP A 1 164 ? -0.563 20.022 34.475 1.00 12.98 254 ASP A N 1
ATOM 1021 C CA . ASP A 1 164 ? -0.912 19.772 35.895 1.00 11.51 254 ASP A CA 1
ATOM 1022 C C . ASP A 1 164 ? 0.376 19.448 36.669 1.00 11.81 254 ASP A C 1
ATOM 1023 O O . ASP A 1 164 ? 1.375 18.969 36.102 1.00 12.38 254 ASP A O 1
ATOM 1028 N N . ARG A 1 165 ? 0.360 19.710 37.974 1.00 11.54 255 ARG A N 1
ATOM 1029 C CA . ARG A 1 165 ? 1.503 19.513 38.841 1.00 12.09 255 ARG A CA 1
ATOM 1030 C C . ARG A 1 165 ? 1.078 18.650 40.029 1.00 11.78 255 ARG A C 1
ATOM 1031 O O . ARG A 1 165 ? 0.053 18.961 40.648 1.00 15.02 255 ARG A O 1
ATOM 1039 N N . ILE A 1 166 ? 1.803 17.598 40.361 1.00 11.14 256 ILE A N 1
ATOM 1040 C CA . ILE A 1 166 ? 1.386 16.740 41.496 1.00 11.33 256 ILE A CA 1
ATOM 1041 C C . ILE A 1 166 ? 2.454 16.750 42.545 1.00 10.48 256 ILE A C 1
ATOM 1042 O O . ILE A 1 166 ? 3.659 16.796 42.237 1.00 11.12 256 ILE A O 1
ATOM 1051 N N . PHE A 1 167 ? 2.039 16.760 43.825 1.00 9.77 257 PHE A N 1
ATOM 1052 C CA . PHE A 1 167 ? 3.059 16.748 44.874 1.00 9.79 257 PHE A CA 1
ATOM 1053 C C . PHE A 1 167 ? 2.568 15.965 46.082 1.00 9.28 257 PHE A C 1
ATOM 1054 O O . PHE A 1 167 ? 1.373 15.680 46.195 1.00 9.95 257 PHE A O 1
ATOM 1062 N N . VAL A 1 168 ? 3.539 15.634 46.945 1.00 9.44 258 VAL A N 1
ATOM 1063 C CA . VAL A 1 168 ? 3.259 14.914 48.204 1.00 9.17 258 VAL A CA 1
ATOM 1064 C C . VAL A 1 168 ? 3.470 15.852 49.390 1.00 8.95 258 VAL A C 1
ATOM 1065 O O . VAL A 1 168 ? 4.490 16.555 49.399 1.00 11.09 258 VAL A O 1
ATOM 1069 N N . SER A 1 169 ? 2.543 15.823 50.348 1.00 9.96 259 SER A N 1
ATOM 1070 C CA . SER A 1 169 ? 2.749 16.538 51.608 1.00 10.81 259 SER A CA 1
ATOM 1071 C C . SER A 1 169 ? 2.493 15.591 52.763 1.00 10.56 259 SER A C 1
ATOM 1072 O O . SER A 1 169 ? 1.775 14.587 52.620 1.00 11.60 259 SER A O 1
ATOM 1077 N N . VAL A 1 170 ? 3.089 15.911 53.906 1.00 10.60 260 VAL A N 1
ATOM 1078 C CA . VAL A 1 170 ? 2.970 15.039 55.057 1.00 10.09 260 VAL A CA 1
ATOM 1079 C C . VAL A 1 170 ? 2.787 15.878 56.321 1.00 11.45 260 VAL A C 1
ATOM 1080 O O . VAL A 1 170 ? 3.240 17.027 56.417 1.00 13.21 260 VAL A O 1
ATOM 1084 N N . THR A 1 171 ? 2.150 15.274 57.324 1.00 10.72 261 THR A N 1
ATOM 1085 C CA . THR A 1 171 ? 2.270 15.827 58.678 1.00 12.61 261 THR A CA 1
ATOM 1086 C C . THR A 1 171 ? 3.581 15.334 59.288 1.00 14.22 261 THR A C 1
ATOM 1087 O O . THR A 1 171 ? 4.215 14.411 58.707 1.00 15.12 261 THR A O 1
ATOM 1091 N N . ASN A 1 172 ? 3.983 15.907 60.407 1.00 15.72 262 ASN A N 1
ATOM 1092 C CA . ASN A 1 172 ? 5.192 15.452 61.102 1.00 18.08 262 ASN A CA 1
ATOM 1093 C C . ASN A 1 172 ? 6.376 15.277 60.178 1.00 19.26 262 ASN A C 1
ATOM 1094 O O . ASN A 1 172 ? 6.998 14.223 60.223 1.00 18.08 262 ASN A O 1
ATOM 1099 N N . GLU A 1 173 ? 6.638 16.263 59.314 1.00 18.37 263 GLU A N 1
ATOM 1100 C CA . GLU A 1 173 ? 7.673 16.026 58.315 1.00 19.64 263 GLU A CA 1
ATOM 1101 C C . GLU A 1 173 ? 9.059 15.762 58.893 1.00 19.34 263 GLU A C 1
ATOM 1102 O O . GLU A 1 173 ? 9.961 15.188 58.304 1.00 20.55 263 GLU A O 1
ATOM 1108 N N . HIS A 1 174 ? 9.292 16.188 60.123 1.00 21.04 264 HIS A N 1
ATOM 1109 C CA . HIS A 1 174 ? 10.596 15.986 60.753 1.00 22.03 264 HIS A CA 1
ATOM 1110 C C . HIS A 1 174 ? 10.827 14.537 61.148 1.00 22.55 264 HIS A C 1
ATOM 1111 O O . HIS A 1 174 ? 11.945 14.174 61.547 1.00 25.20 264 HIS A O 1
ATOM 1118 N N . LEU A 1 175 ? 9.743 13.756 61.040 1.00 19.39 265 LEU A N 1
ATOM 1119 C CA . LEU A 1 175 ? 9.880 12.311 61.292 1.00 18.39 265 LEU A CA 1
ATOM 1120 C C . LEU A 1 175 ? 10.098 11.484 60.045 1.00 17.05 265 LEU A C 1
ATOM 1121 O O . LEU A 1 175 ? 10.165 10.240 60.133 1.00 17.74 265 LEU A O 1
ATOM 1126 N N . ILE A 1 176 ? 10.177 12.095 58.878 1.00 18.05 266 ILE A N 1
ATOM 1127 C CA . ILE A 1 176 ? 10.299 11.321 57.634 1.00 17.00 266 ILE A CA 1
ATOM 1128 C C . ILE A 1 176 ? 11.739 10.908 57.365 1.00 16.86 266 ILE A C 1
ATOM 1129 O O . ILE A 1 176 ? 12.658 11.749 57.424 1.00 21.20 266 ILE A O 1
ATOM 1134 N N . ASP A 1 177 ? 11.931 9.682 57.020 1.00 14.45 267 ASP A N 1
ATOM 1135 C CA . ASP A 1 177 ? 13.240 9.139 56.669 1.00 13.98 267 ASP A CA 1
ATOM 1136 C C . ASP A 1 177 ? 13.328 9.146 55.142 1.00 15.75 267 ASP A C 1
ATOM 1137 O O . ASP A 1 177 ? 12.572 8.391 54.484 1.00 14.54 267 ASP A O 1
ATOM 1142 N N . MET A 1 178 ? 14.204 9.970 54.584 1.00 15.67 268 MET A N 1
ATOM 1143 C CA . MET A 1 178 ? 14.284 10.165 53.147 1.00 15.25 268 MET A CA 1
ATOM 1144 C C . MET A 1 178 ? 15.284 9.209 52.526 1.00 15.56 268 MET A C 1
ATOM 1145 O O . MET A 1 178 ? 15.754 9.546 51.444 1.00 17.21 268 MET A O 1
ATOM 1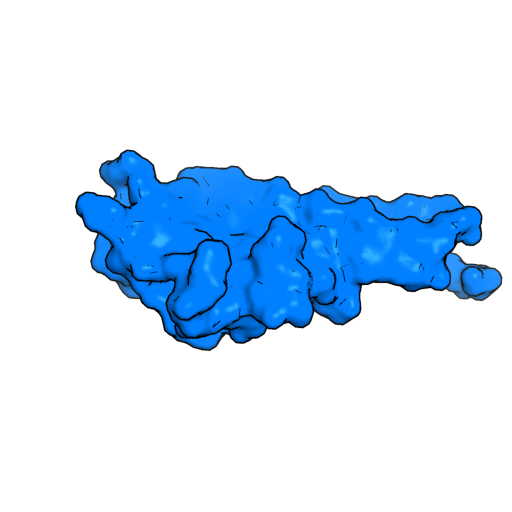150 N N . ASP A 1 179 ? 15.631 8.069 53.092 1.00 15.70 269 ASP A N 1
ATOM 1151 C CA . ASP A 1 179 ? 16.388 7.049 52.367 1.00 16.34 269 ASP A CA 1
ATOM 1152 C C . ASP A 1 179 ? 15.755 6.740 51.015 1.00 14.27 269 ASP A C 1
ATOM 1153 O O . ASP A 1 179 ? 14.500 6.637 50.955 1.00 14.92 269 ASP A O 1
ATOM 1158 N N . HIS A 1 180 ? 16.533 6.563 49.959 1.00 16.36 270 HIS A N 1
ATOM 1159 C CA . HIS A 1 180 ? 15.906 6.480 48.629 1.00 17.47 270 HIS A CA 1
ATOM 1160 C C . HIS A 1 180 ? 15.096 5.212 48.435 1.00 15.32 270 HIS A C 1
ATOM 1161 O O . HIS A 1 180 ? 14.205 5.200 47.566 1.00 17.21 270 HIS A O 1
ATOM 1168 N N . GLU A 1 181 ? 15.339 4.160 49.230 1.00 14.24 271 GLU A N 1
ATOM 1169 C CA . GLU A 1 181 ? 14.550 2.944 49.043 1.00 12.70 271 GLU A CA 1
ATOM 1170 C C . GLU A 1 181 ? 13.258 3.007 49.896 1.00 12.25 271 GLU A C 1
ATOM 1171 O O . GLU A 1 181 ? 12.343 2.193 49.709 1.00 12.60 271 GLU A O 1
ATOM 1177 N N . ALA A 1 182 ? 13.206 3.959 50.846 1.00 10.09 272 ALA A N 1
ATOM 1178 C CA . ALA A 1 182 ? 12.085 3.971 51.803 1.00 10.21 272 ALA A CA 1
ATOM 1179 C C . ALA A 1 182 ? 11.000 4.989 51.440 1.00 9.54 272 ALA A C 1
ATOM 1180 O O . ALA A 1 182 ? 9.826 4.740 51.750 1.00 10.83 272 ALA A O 1
ATOM 1182 N N . SER A 1 183 ? 11.410 6.110 50.863 1.00 9.89 273 SER A N 1
ATOM 1183 C CA . SER A 1 183 ? 10.464 7.201 50.587 1.00 9.26 273 SER A CA 1
ATOM 1184 C C . SER A 1 183 ? 10.612 7.564 49.108 1.00 8.98 273 SER A C 1
ATOM 1185 O O . SER A 1 183 ? 11.746 7.786 48.631 1.00 10.24 273 SER A O 1
ATOM 1188 N N . PHE A 1 184 ? 9.487 7.648 48.404 1.00 9.18 274 PHE A N 1
ATOM 1189 C CA . PHE A 1 184 ? 9.505 7.872 46.958 1.00 8.79 274 PHE A CA 1
ATOM 1190 C C . PHE A 1 184 ? 8.135 8.263 46.463 1.00 8.77 274 PHE A C 1
ATOM 1191 O O . PHE A 1 184 ? 7.125 8.179 47.195 1.00 9.03 274 PHE A O 1
ATOM 1199 N N . PHE A 1 185 ? 8.087 8.707 45.222 1.00 8.76 275 PHE A N 1
ATOM 1200 C CA . PHE A 1 185 ? 6.889 9.264 44.591 1.00 9.51 275 PHE A CA 1
ATOM 1201 C C . PHE A 1 185 ? 6.959 8.966 43.105 1.00 9.15 275 PHE A C 1
ATOM 1202 O O . PHE A 1 185 ? 8.035 9.152 42.514 1.00 10.35 275 PHE A O 1
ATOM 1210 N N . GLY A 1 186 ? 5.880 8.535 42.496 1.00 8.74 276 GLY A N 1
ATOM 1211 C CA . GLY A 1 186 ? 5.965 8.196 41.079 1.00 9.35 276 GLY A CA 1
ATOM 1212 C C . GLY A 1 186 ? 4.598 8.237 40.447 1.00 8.74 276 GLY A C 1
ATOM 1213 O O . GLY A 1 186 ? 3.549 8.402 41.064 1.00 9.48 276 GLY A O 1
ATOM 1214 N N . ALA A 1 187 ? 4.617 8.034 39.116 1.00 9.63 277 ALA A N 1
ATOM 1215 C CA . ALA A 1 187 ? 3.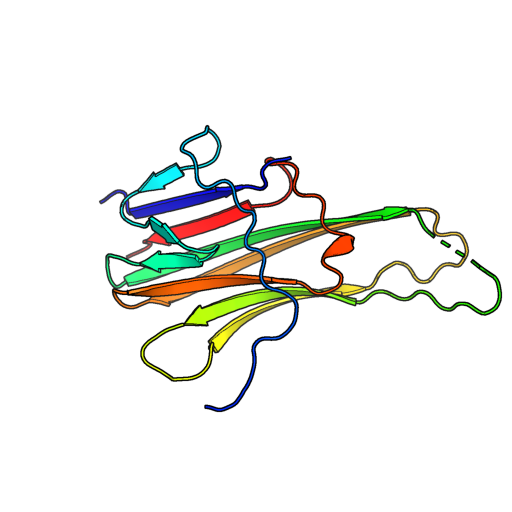389 7.993 38.351 1.00 10.36 277 ALA A CA 1
ATOM 1216 C C . ALA A 1 187 ? 3.639 7.364 36.990 1.00 10.11 277 ALA A C 1
ATOM 1217 O O . ALA A 1 187 ? 4.769 7.496 36.476 1.00 11.53 277 ALA A O 1
ATOM 1219 N N . PHE A 1 188 ? 2.617 6.781 36.382 1.00 11.03 278 PHE A N 1
ATOM 1220 C CA . PHE A 1 188 ? 2.780 6.312 35.013 1.00 10.74 278 PHE A CA 1
ATOM 1221 C C . PHE A 1 188 ? 1.436 6.413 34.303 1.00 10.27 278 PHE A C 1
ATOM 1222 O O . PHE A 1 188 ? 0.393 6.312 34.899 1.00 9.75 278 PHE A O 1
ATOM 1230 N N . LEU A 1 189 ? 1.576 6.624 32.982 1.00 11.07 279 LEU A N 1
ATOM 1231 C CA . LEU A 1 189 ? 0.366 6.767 32.139 1.00 12.07 279 LEU A CA 1
ATOM 1232 C C . LEU A 1 189 ? -0.257 5.411 31.892 1.00 13.20 279 LEU A C 1
ATOM 1233 O O . LEU A 1 189 ? 0.435 4.465 31.481 1.00 18.87 279 LEU A O 1
ATOM 1238 N N . VAL A 1 190 ? -1.552 5.287 32.241 1.00 15.07 280 VAL A N 1
ATOM 1239 C CA . VAL A 1 190 ? -2.190 3.991 32.049 1.00 23.32 280 VAL A CA 1
ATOM 1240 C C . VAL A 1 190 ? -3.000 4.134 30.761 1.00 27.62 280 VAL A C 1
ATOM 1241 O O . VAL A 1 190 ? -3.159 3.118 30.115 1.00 40.33 280 VAL A O 1
ATOM 1245 N N . GLY A 1 191 ? -3.469 5.308 30.373 1.00 26.26 281 GLY A N 1
ATOM 1246 C CA . GLY A 1 191 ? -3.995 5.296 29.007 1.00 31.37 281 GLY A CA 1
ATOM 1247 C C . GLY A 1 191 ? -4.799 6.559 28.780 1.00 32.89 281 GLY A C 1
ATOM 1248 O O . GLY A 1 191 ? -5.611 6.438 27.851 1.00 40.62 281 GLY A O 1
#

Secondary structure (DSSP, 8-state):
---EEEEE-----PPPPSEE---S--S--SS-EEESEEEETTEEEESS-EEEEEEEEEEEEEE--TT-----EEEEEEEEE-SSSS-EEEEEEEEEPP--TT--EEEEEEEEEEEEEE-TT-EEEEEESSGGGEE--TTTSEEEEEE--

Sequence (149 aa):
QRVAAHITGTRKNEKALGRKINSWESSRSGHSFLSNLHLRNGELVIHEKGFYYIYSQTYFRFQEKENTKNDKQMVQYIYKYTSYPAPILLMKSARNSCWSKDAEYGLYSIYQGGIFELKENDRIFVSVTNEHLIDMDHEASFFGAFLVG

Foldseek 3Di:
DPAKWKWAFPLLPDADDAAFDQRTDQDPDPVTDGDQWHHDRQKIAHAAWAKKKKKKKWKFKWFDDPPDQPKDKKKKWKWKDDPHNYIHTDDMDIDIFDRDPPGGMDIDIDMDIDIDTDDHGMIMTMGIHPVVRTRRRGVGIMIMMGHPD

B-factor: mean 24.44, std 17.38, range [5.85, 155.7]

InterPro domains:
  IPR006052 Tumour necrosis factor domain [PF00229] (153-280)
  IPR006052 Tumour necrosis factor domain [PS50049] (122-280)
  IPR006052 Tumour necrosis factor domain [SM00207] (142-280)
  IPR006052 Tumour necrosis factor domain [cd00184] (122-278)
  IPR008983 Tumour necrosis factor-like domain superfamily [G3DSA:2.60.120.40] (120-281)
  IPR008983 Tumour necrosis factor-like domain superfamily [SSF49842] (120-281)
  IPR017355 Tumour necrosis factor ligand 10/11 [PIRSF038013] (2-280)
  IPR021184 Tumour necrosis factor, conserved site [PS00251] (174-190)

Organism: Homo sapiens (NCBI:txid9606)